Protein AF-R6TEL3-F1 (afdb_monomer)

Radius of gyration: 15.79 Å; Cα contacts (8 Å, |Δi|>4): 61; chains: 1; bounding box: 37×27×34 Å

Mean predicted aligned error: 5.33 Å

pLDDT: mean 90.31, std 6.13, range [60.72, 96.62]

Nearest PDB structures (foldseek):
  7muy-assembly1_JC  TM=2.876E-01  e=5.042E+00  Legionella pneumophila
  7muv-assembly1_BC  TM=2.650E-01  e=7.178E+00  Legionella pneumophila

Solvent-accessible surface area (backbone atoms only — not comparable to full-atom values): 4815 Å² total; per-residue (Å²): 117,72,67,67,52,50,55,58,26,50,80,68,61,68,44,46,36,89,88,80,62,33,47,36,77,97,39,50,92,83,46,85,68,78,94,73,72,60,50,78,48,69,84,45,65,65,42,76,57,99,85,44,78,45,81,36,57,60,50,77,51,64,83,68,82,83,75,72,82,81,89,128

Foldseek 3Di:
DLVVVCVVCVVVVNQADPVPRAGDPSCVVPDGDDDDQKDKDACDQWDQDPNDIDGDRIDMDGDDPPPDDDDD

Sequence (72 aa):
MTFVRLVGDYKKGTHIDPVTGQPLEKFSAYMVCKKCRSIMISGISDLCADGEITGAGSIEITPVPAVVRLAT

Structure (mmCIF, N/CA/C/O backbone):
data_AF-R6TEL3-F1
#
_entry.id   AF-R6TEL3-F1
#
loop_
_atom_site.group_PDB
_atom_site.id
_atom_site.type_symbol
_atom_site.label_atom_id
_atom_site.label_alt_id
_atom_site.label_comp_id
_atom_site.label_asym_id
_atom_site.label_entity_id
_atom_site.label_seq_id
_atom_site.pdbx_PDB_ins_code
_atom_site.Cartn_x
_atom_site.Cartn_y
_atom_site.Cartn_z
_atom_site.occupancy
_atom_site.B_iso_or_equiv
_atom_site.auth_seq_id
_atom_site.auth_comp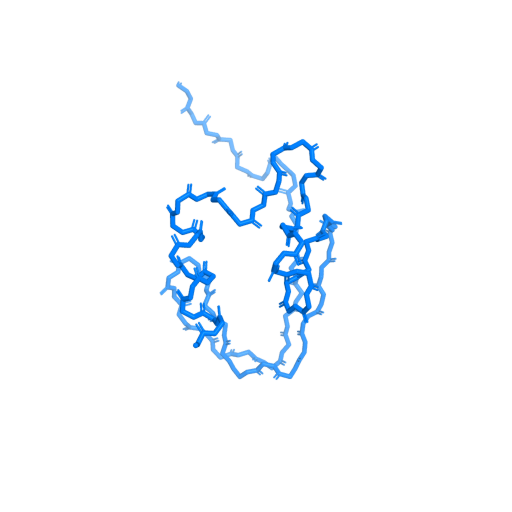_id
_atom_site.auth_asym_id
_atom_site.auth_atom_id
_atom_site.pdbx_PDB_model_num
ATOM 1 N N . MET A 1 1 ? -16.518 12.767 11.594 1.00 60.72 1 MET A N 1
ATOM 2 C CA . MET A 1 1 ? -16.169 12.001 10.377 1.00 60.72 1 MET A CA 1
ATOM 3 C C . MET A 1 1 ? -14.719 11.556 10.432 1.00 60.72 1 MET A C 1
ATOM 5 O O . MET A 1 1 ? -13.815 12.355 10.224 1.00 60.72 1 MET A O 1
ATOM 9 N N . THR A 1 2 ? -14.503 10.293 10.767 1.00 72.94 2 THR A N 1
ATOM 10 C CA . THR A 1 2 ? -13.184 9.719 11.053 1.00 72.94 2 THR A CA 1
ATOM 11 C C . THR A 1 2 ? -12.328 9.548 9.785 1.00 72.94 2 THR A C 1
ATOM 13 O O . THR A 1 2 ? -11.156 9.915 9.780 1.00 72.94 2 THR A O 1
ATOM 16 N N . PHE A 1 3 ? -12.947 9.151 8.667 1.00 77.50 3 PHE A N 1
ATOM 17 C CA . PHE A 1 3 ? -12.282 8.991 7.367 1.00 77.50 3 PHE A CA 1
ATOM 18 C C . PHE A 1 3 ? -11.754 10.310 6.770 1.00 77.50 3 PHE A C 1
ATOM 20 O O . PHE A 1 3 ? -10.616 10.384 6.325 1.00 77.50 3 PHE A O 1
ATOM 27 N N . VAL A 1 4 ? -12.531 11.398 6.826 1.00 82.62 4 VAL A N 1
ATOM 28 C CA . VAL A 1 4 ? -12.099 12.714 6.302 1.00 82.62 4 VAL A CA 1
ATOM 29 C C . VAL A 1 4 ? -10.856 13.235 7.037 1.00 82.62 4 VAL A C 1
ATOM 31 O O . VAL A 1 4 ? -9.969 13.828 6.425 1.00 82.62 4 VAL A O 1
ATOM 34 N N . ARG A 1 5 ? -10.754 12.973 8.348 1.00 81.12 5 ARG A N 1
ATOM 35 C CA . ARG A 1 5 ? -9.567 13.331 9.143 1.00 81.12 5 ARG A CA 1
ATOM 36 C C . ARG A 1 5 ? -8.344 12.517 8.716 1.00 81.12 5 ARG A C 1
ATOM 38 O O . ARG A 1 5 ? -7.272 13.100 8.584 1.00 81.12 5 ARG A O 1
ATOM 45 N N . LEU A 1 6 ? -8.521 11.223 8.429 1.00 86.31 6 LEU A N 1
ATOM 46 C CA . LEU A 1 6 ? -7.460 10.374 7.883 1.00 86.31 6 LEU A CA 1
ATOM 47 C C . LEU A 1 6 ? -6.916 10.935 6.564 1.00 86.31 6 LEU A C 1
ATOM 49 O O . LEU A 1 6 ? -5.706 11.016 6.414 1.00 86.31 6 LEU A O 1
ATOM 53 N N . VAL A 1 7 ? -7.773 11.388 5.643 1.00 88.69 7 VAL A N 1
ATOM 54 C CA . VAL A 1 7 ? -7.329 11.988 4.366 1.00 88.69 7 VAL A CA 1
ATOM 55 C C . VAL A 1 7 ? -6.458 13.231 4.595 1.00 88.69 7 VAL A C 1
ATOM 57 O O . VAL A 1 7 ? -5.450 13.424 3.913 1.00 88.69 7 VAL A O 1
ATOM 60 N N . GLY A 1 8 ? -6.821 14.072 5.568 1.00 90.00 8 GLY A N 1
ATOM 61 C CA . GLY A 1 8 ? -6.030 15.249 5.937 1.00 90.00 8 GLY A CA 1
ATOM 62 C C . GLY A 1 8 ? -4.645 14.893 6.486 1.00 90.00 8 GLY A C 1
ATOM 63 O O . GLY A 1 8 ? -3.659 15.515 6.094 1.00 90.00 8 GLY A O 1
ATOM 64 N N . ASP A 1 9 ? -4.564 13.884 7.356 1.00 89.62 9 ASP A N 1
ATOM 65 C CA . ASP A 1 9 ? -3.299 13.385 7.912 1.00 89.62 9 ASP A CA 1
ATOM 66 C C . ASP A 1 9 ? -2.482 12.576 6.882 1.00 89.62 9 ASP A C 1
ATOM 68 O O . ASP A 1 9 ? -1.252 12.626 6.883 1.00 89.62 9 ASP A O 1
ATOM 72 N N . TYR A 1 10 ? -3.144 11.895 5.942 1.00 89.31 10 TYR A N 1
ATOM 73 C CA . TYR A 1 10 ? -2.510 11.212 4.813 1.00 89.31 10 TYR A CA 1
ATOM 74 C C . TYR A 1 10 ? -1.701 12.189 3.963 1.00 89.31 10 TYR A C 1
ATOM 76 O O . TYR A 1 10 ? -0.498 12.004 3.787 1.00 89.31 10 TYR A O 1
ATOM 84 N N . LYS A 1 11 ? -2.330 13.292 3.537 1.00 90.62 11 LYS A N 1
ATOM 85 C CA . LYS A 1 11 ? -1.678 14.346 2.741 1.00 90.62 11 LYS A CA 1
ATOM 86 C C . LYS A 1 11 ? -0.467 14.977 3.433 1.00 90.62 11 LYS A C 1
ATOM 88 O O . LYS A 1 11 ? 0.423 15.475 2.756 1.00 90.62 11 LYS A O 1
ATOM 93 N N . LYS A 1 12 ? -0.444 14.978 4.767 1.00 91.88 12 LYS A N 1
ATOM 94 C CA . LYS A 1 12 ? 0.645 15.535 5.584 1.00 91.88 12 LYS A CA 1
ATOM 95 C C . LYS A 1 12 ? 1.707 14.502 5.970 1.00 91.88 12 LYS A C 1
ATOM 97 O O . LYS A 1 12 ? 2.693 14.872 6.595 1.00 91.88 12 LYS A O 1
ATOM 102 N N . GLY A 1 13 ? 1.498 13.220 5.661 1.00 88.50 13 GLY A N 1
ATOM 103 C CA . GLY A 1 13 ? 2.363 12.134 6.129 1.00 88.50 13 GLY A CA 1
ATOM 104 C C . GLY A 1 13 ? 2.243 11.830 7.631 1.00 88.50 13 GLY A C 1
ATOM 105 O O . GLY A 1 13 ? 3.040 11.068 8.157 1.00 88.50 13 GLY A O 1
ATOM 106 N N . THR A 1 14 ? 1.239 12.369 8.330 1.00 91.50 14 THR A N 1
ATOM 107 C CA . THR A 1 14 ? 1.053 12.267 9.795 1.00 91.50 14 THR A CA 1
ATOM 108 C C . THR A 1 14 ? 0.072 11.166 10.204 1.00 91.50 14 THR A C 1
ATOM 110 O O . THR A 1 14 ? -0.591 11.256 11.238 1.00 91.50 14 THR A O 1
ATOM 113 N N . HIS A 1 15 ? -0.071 10.137 9.372 1.00 91.69 15 HIS A N 1
ATOM 114 C CA . HIS A 1 15 ? -0.964 8.996 9.598 1.00 91.69 15 HIS A CA 1
ATOM 115 C C . HIS A 1 15 ? -0.221 7.715 9.985 1.00 91.69 15 HIS A C 1
ATOM 117 O O . HIS A 1 15 ? -0.815 6.824 10.594 1.00 91.69 15 HIS A O 1
ATOM 123 N N . ILE A 1 16 ? 1.076 7.662 9.689 1.00 92.56 16 ILE A N 1
ATOM 124 C CA . ILE A 1 16 ? 1.987 6.582 10.044 1.00 92.56 16 ILE A CA 1
ATOM 125 C C . ILE A 1 16 ? 3.016 7.137 11.024 1.00 92.56 16 ILE A C 1
ATOM 127 O O . ILE A 1 16 ? 3.532 8.237 10.838 1.00 92.56 16 ILE A O 1
ATOM 131 N N . ASP A 1 17 ? 3.306 6.375 12.068 1.00 92.12 17 ASP A N 1
ATOM 132 C CA . ASP A 1 17 ? 4.438 6.626 12.945 1.00 92.12 17 ASP A CA 1
ATOM 133 C C . ASP A 1 17 ? 5.747 6.338 12.180 1.00 92.12 17 ASP A C 1
ATOM 135 O O . ASP A 1 17 ? 5.943 5.212 11.709 1.00 92.12 17 ASP A O 1
ATOM 139 N N . PRO A 1 18 ? 6.656 7.321 12.042 1.00 89.06 18 PRO A N 1
ATOM 140 C CA . PRO A 1 18 ? 7.895 7.154 11.287 1.00 89.06 18 PRO A CA 1
ATOM 141 C C . PRO A 1 18 ? 8.872 6.156 11.922 1.00 89.06 18 PRO A C 1
ATOM 143 O O . PRO A 1 18 ? 9.742 5.641 11.222 1.00 89.06 18 PRO A O 1
ATOM 146 N N . VAL A 1 19 ? 8.749 5.874 13.223 1.00 91.56 19 VAL A N 1
ATOM 147 C CA . VAL A 1 19 ? 9.627 4.944 13.945 1.00 91.56 19 VAL A CA 1
ATOM 148 C C . VAL A 1 19 ? 9.152 3.508 13.758 1.00 91.56 19 VAL A C 1
ATOM 150 O O . VAL A 1 19 ? 9.938 2.628 13.411 1.00 91.56 19 VAL A O 1
ATOM 153 N N . THR A 1 20 ? 7.859 3.257 13.970 1.00 91.19 20 THR A N 1
ATOM 154 C CA . THR A 1 20 ? 7.299 1.896 13.927 1.00 91.19 20 THR A CA 1
ATOM 155 C C . THR A 1 20 ? 6.808 1.487 12.537 1.00 91.19 20 THR A C 1
ATOM 157 O O . THR A 1 20 ? 6.646 0.296 12.256 1.00 91.19 20 THR A O 1
ATOM 160 N N . GLY A 1 21 ? 6.563 2.453 11.648 1.00 89.69 21 GLY A N 1
ATOM 161 C CA . GLY A 1 21 ? 5.935 2.225 10.347 1.00 89.69 21 GLY A CA 1
ATOM 162 C C . GLY A 1 21 ? 4.472 1.780 10.451 1.00 89.69 21 GLY A C 1
ATOM 163 O O . GLY A 1 21 ? 3.930 1.241 9.484 1.00 89.69 21 GLY A O 1
ATOM 164 N N . GLN A 1 22 ? 3.849 1.967 11.619 1.00 92.19 22 GLN A N 1
ATOM 165 C CA . GLN A 1 22 ? 2.477 1.562 11.907 1.00 92.19 22 GLN A CA 1
ATOM 166 C C . GLN A 1 22 ? 1.514 2.755 11.905 1.00 92.19 22 GLN A C 1
ATOM 168 O O . GLN A 1 22 ? 1.937 3.894 12.109 1.00 92.19 22 GLN A O 1
ATOM 173 N N . PRO A 1 23 ? 0.208 2.519 11.684 1.00 92.88 23 PRO A N 1
ATOM 174 C CA . PRO A 1 23 ? -0.828 3.516 11.920 1.00 92.88 23 PRO A CA 1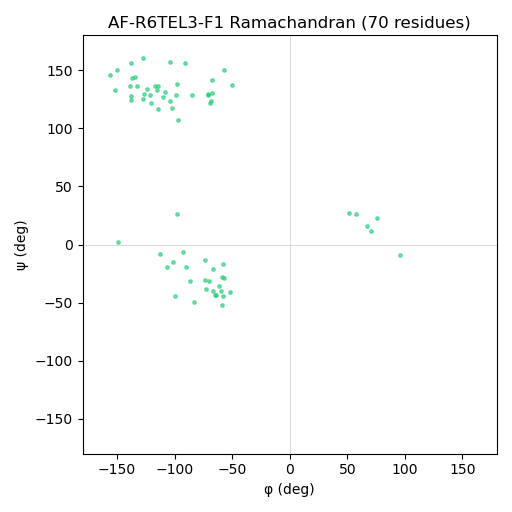
ATOM 175 C C . PRO A 1 23 ? -0.700 4.135 13.314 1.00 92.88 23 PRO A C 1
ATOM 177 O O . PRO A 1 23 ? -0.512 3.412 14.292 1.00 92.88 23 PRO A O 1
ATOM 180 N N . LEU A 1 24 ? -0.866 5.456 13.423 1.00 91.88 24 LEU A N 1
ATOM 181 C CA . LEU A 1 24 ? -1.020 6.090 14.736 1.00 91.88 24 LEU A CA 1
ATOM 182 C C . LEU A 1 24 ? -2.214 5.484 15.486 1.00 91.88 24 LEU A C 1
ATOM 184 O O . LEU A 1 24 ? -3.209 5.107 14.870 1.00 91.88 24 LEU A O 1
ATOM 188 N N . GLU A 1 25 ? -2.162 5.461 16.818 1.00 89.44 25 GLU A N 1
ATOM 189 C CA . GLU A 1 25 ? -3.182 4.822 17.665 1.00 89.44 25 GLU A CA 1
ATOM 190 C C . GLU A 1 25 ? -4.615 5.283 17.338 1.00 89.44 25 GLU A C 1
ATOM 192 O O . GLU A 1 25 ? -5.517 4.457 17.195 1.00 89.44 25 GLU A O 1
ATOM 197 N N . LYS A 1 26 ? -4.808 6.584 17.072 1.00 88.69 26 LYS A N 1
ATOM 198 C CA . LYS A 1 26 ? -6.090 7.179 16.633 1.00 88.69 26 LYS A CA 1
ATOM 199 C C . LYS A 1 26 ? -6.674 6.577 15.339 1.00 88.69 26 LYS A C 1
ATOM 201 O O . LYS A 1 26 ? -7.846 6.805 15.033 1.00 88.69 26 LYS A O 1
ATOM 206 N N . PHE A 1 27 ? -5.857 5.861 14.568 1.00 89.75 27 PHE A N 1
ATOM 207 C CA . PHE A 1 27 ? -6.159 5.244 13.273 1.00 89.75 27 PHE A CA 1
ATOM 208 C C . PHE A 1 27 ? -6.158 3.710 13.315 1.00 89.75 27 PHE A C 1
ATOM 210 O O . PHE A 1 27 ? -6.608 3.079 12.361 1.00 89.75 27 PHE A O 1
ATOM 217 N N . SER A 1 28 ? -5.732 3.107 14.428 1.00 86.00 28 SER A N 1
ATOM 218 C CA . SER A 1 28 ? -5.611 1.650 14.594 1.00 86.00 28 SER A CA 1
ATOM 219 C C . SER A 1 28 ? -6.912 0.871 14.354 1.00 86.00 28 SER A C 1
ATOM 221 O O . SER A 1 28 ? -6.871 -0.264 13.891 1.00 86.00 28 SER A O 1
ATOM 223 N N . ALA A 1 29 ? -8.074 1.479 14.609 1.00 86.94 29 ALA A N 1
ATOM 224 C CA .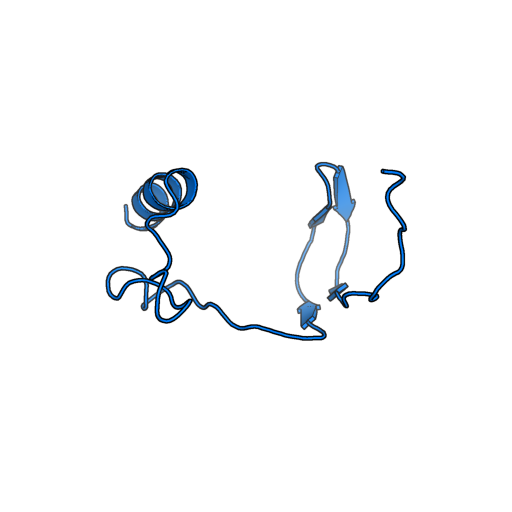 ALA A 1 29 ? -9.371 0.814 14.477 1.00 86.94 29 ALA A CA 1
ATOM 225 C C . ALA A 1 29 ? -9.832 0.586 13.021 1.00 86.94 29 ALA A C 1
ATOM 227 O O . ALA A 1 29 ? -10.800 -0.135 12.799 1.00 86.94 29 ALA A O 1
ATOM 228 N N . TYR A 1 30 ? -9.199 1.222 12.031 1.00 86.81 30 TYR A N 1
ATOM 229 C CA . TYR A 1 30 ? -9.647 1.172 10.627 1.00 86.81 30 TYR A CA 1
ATOM 230 C C . TYR A 1 30 ? -8.514 1.290 9.602 1.00 86.81 30 TYR A C 1
ATOM 232 O O . TYR A 1 30 ? -8.778 1.308 8.402 1.00 86.81 30 TYR A O 1
ATOM 240 N N . MET A 1 31 ? -7.259 1.371 10.044 1.00 89.50 31 MET A N 1
ATOM 241 C CA . MET A 1 31 ? -6.093 1.356 9.170 1.00 89.50 31 MET A CA 1
ATOM 242 C C . MET A 1 31 ? -5.150 0.233 9.589 1.00 89.50 31 MET A C 1
ATOM 244 O O . MET A 1 31 ? -4.839 0.078 10.766 1.00 89.50 31 MET A O 1
ATOM 248 N N . VAL A 1 32 ? -4.667 -0.526 8.608 1.00 90.75 32 VAL A N 1
ATOM 249 C CA . VAL A 1 32 ? -3.683 -1.595 8.795 1.00 90.75 32 VAL A CA 1
ATOM 250 C C . VAL A 1 32 ? -2.522 -1.339 7.844 1.00 90.75 32 VAL A C 1
ATOM 252 O O . VAL A 1 32 ? -2.735 -1.136 6.651 1.00 90.75 32 VAL A O 1
ATOM 255 N N . CYS A 1 33 ? -1.294 -1.361 8.363 1.00 91.81 33 CYS A N 1
ATOM 256 C CA . CYS A 1 33 ? -0.080 -1.275 7.555 1.00 91.81 33 CYS A CA 1
ATOM 257 C C . CYS A 1 33 ? 0.693 -2.589 7.664 1.00 91.81 33 CYS A C 1
ATOM 259 O O . CYS A 1 33 ? 1.159 -2.966 8.741 1.00 91.81 33 CYS A O 1
ATOM 261 N N . LYS A 1 34 ? 0.846 -3.297 6.544 1.00 91.56 34 LYS A N 1
ATOM 262 C CA . LYS A 1 34 ? 1.599 -4.551 6.496 1.00 91.56 34 LYS A CA 1
ATOM 263 C C . LYS A 1 34 ? 2.459 -4.605 5.242 1.00 91.56 34 LYS A C 1
ATOM 265 O O . LYS A 1 34 ? 1.956 -4.510 4.127 1.00 91.56 34 LYS A O 1
ATOM 270 N N . LYS A 1 35 ? 3.764 -4.806 5.430 1.00 90.94 35 LYS A N 1
ATOM 271 C CA . LYS A 1 35 ? 4.689 -5.090 4.327 1.00 90.94 35 LYS A CA 1
ATOM 272 C C . LYS A 1 35 ? 4.405 -6.497 3.799 1.00 90.94 35 LYS A C 1
ATOM 274 O O . LYS A 1 35 ? 4.350 -7.446 4.580 1.00 90.94 35 LYS A O 1
ATOM 279 N N . CYS A 1 36 ? 4.234 -6.637 2.490 1.00 91.56 36 CYS A N 1
ATOM 280 C CA . CYS A 1 36 ? 3.974 -7.916 1.834 1.00 91.56 36 CYS A CA 1
ATOM 281 C C . CYS A 1 36 ? 4.780 -8.039 0.533 1.00 91.56 36 CYS A C 1
ATOM 283 O O . CYS A 1 36 ? 5.221 -7.040 -0.033 1.00 91.56 36 CYS A O 1
ATOM 285 N N . ARG A 1 37 ? 5.020 -9.284 0.102 1.00 94.50 37 ARG A N 1
ATOM 286 C CA . ARG A 1 37 ? 5.668 -9.613 -1.182 1.00 94.50 37 ARG A CA 1
ATOM 287 C C . ARG A 1 37 ? 4.670 -10.036 -2.256 1.00 94.50 37 ARG A C 1
ATOM 289 O O . ARG A 1 37 ? 5.045 -10.116 -3.407 1.00 94.50 37 ARG A O 1
ATOM 296 N N . SER A 1 38 ? 3.446 -10.355 -1.871 1.00 95.88 38 SER A N 1
ATOM 297 C CA . SER A 1 38 ? 2.332 -10.620 -2.771 1.00 95.88 38 SER A CA 1
ATOM 298 C C . SER A 1 38 ? 1.051 -10.354 -1.987 1.00 95.88 38 SER A C 1
ATOM 300 O O . SER A 1 38 ? 1.016 -10.557 -0.764 1.00 95.88 38 SER A O 1
ATOM 302 N N . ILE A 1 39 ? 0.031 -9.854 -2.671 1.00 96.25 39 ILE A N 1
ATOM 303 C CA . ILE A 1 39 ? -1.319 -9.701 -2.142 1.00 96.25 39 ILE A CA 1
ATOM 304 C C . ILE A 1 39 ? -2.322 -10.112 -3.213 1.00 96.25 39 ILE A C 1
ATOM 306 O O . ILE A 1 39 ? -2.198 -9.736 -4.376 1.00 96.25 39 ILE A O 1
ATOM 310 N N . MET A 1 40 ? -3.331 -10.871 -2.794 1.00 95.50 40 MET A N 1
ATOM 311 C CA . MET A 1 40 ? -4.475 -11.231 -3.617 1.00 95.50 40 MET A CA 1
ATOM 312 C C . MET A 1 40 ? -5.702 -10.506 -3.080 1.00 95.50 40 MET A C 1
ATOM 314 O O . MET A 1 40 ? -6.010 -10.592 -1.891 1.00 95.50 40 MET A O 1
ATOM 318 N N . ILE A 1 41 ? -6.391 -9.787 -3.957 1.00 94.75 41 ILE A N 1
ATOM 319 C CA . ILE A 1 41 ? -7.611 -9.050 -3.641 1.00 94.75 41 ILE A CA 1
ATOM 320 C C . ILE A 1 41 ? -8.709 -9.596 -4.547 1.00 94.75 41 ILE A C 1
ATOM 322 O O . ILE A 1 41 ? -8.534 -9.698 -5.757 1.00 94.75 41 ILE A O 1
ATOM 326 N N . SER A 1 42 ? -9.837 -9.972 -3.958 1.00 95.81 42 SER A N 1
ATOM 327 C CA . SER A 1 42 ? -11.009 -10.486 -4.671 1.00 95.81 42 SER A CA 1
ATOM 328 C C . SER A 1 42 ? -12.254 -9.706 -4.263 1.00 95.81 42 SER A C 1
ATOM 330 O O . SER A 1 42 ? -12.252 -9.034 -3.230 1.00 95.81 42 SER A O 1
ATOM 332 N N . GLY A 1 43 ? -13.306 -9.773 -5.081 1.00 94.88 43 GLY A N 1
ATOM 333 C CA . GLY A 1 43 ? -14.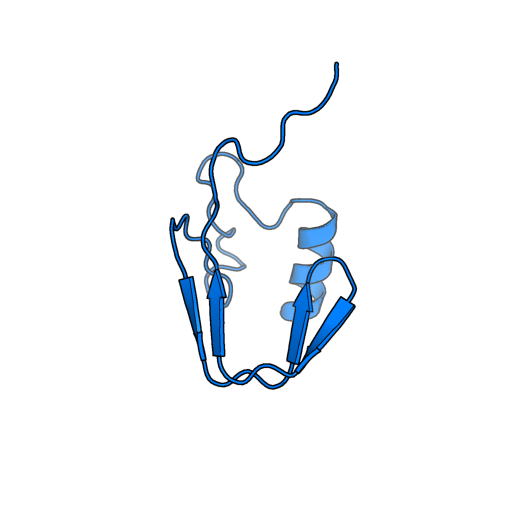560 -9.066 -4.809 1.00 94.88 43 GLY A CA 1
ATOM 334 C C . GLY A 1 43 ? -14.488 -7.562 -5.084 1.00 94.88 43 GLY A C 1
ATOM 335 O O . GLY A 1 43 ? -15.260 -6.799 -4.511 1.00 94.88 43 GLY A O 1
A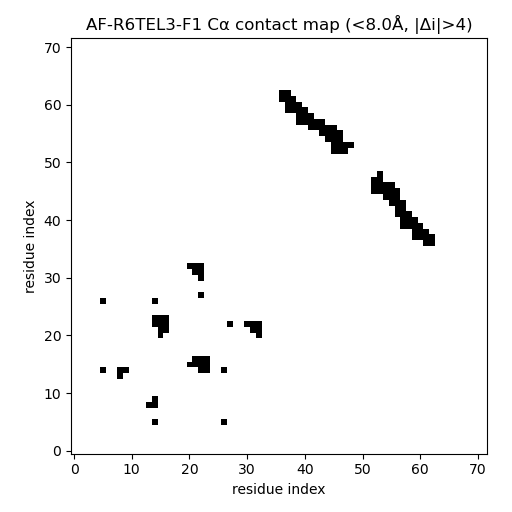TOM 336 N N . ILE A 1 44 ? -13.555 -7.140 -5.938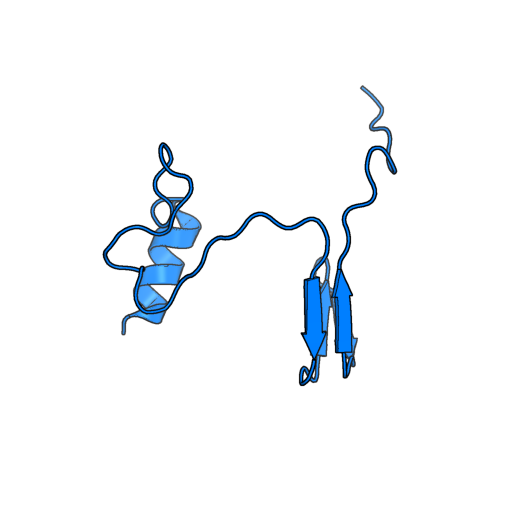 1.00 93.50 44 ILE A N 1
ATOM 337 C CA . ILE A 1 44 ? -13.515 -5.780 -6.485 1.00 93.50 44 ILE A CA 1
ATOM 338 C C . ILE A 1 44 ? -14.306 -5.738 -7.801 1.00 93.50 44 ILE A C 1
ATOM 340 O O . ILE A 1 44 ? -14.527 -6.780 -8.416 1.00 93.50 44 ILE A O 1
ATOM 344 N N . SER A 1 45 ? -14.791 -4.558 -8.191 1.00 94.38 45 SER A N 1
ATOM 345 C CA . SER A 1 45 ? -15.401 -4.322 -9.510 1.00 94.38 45 SER A CA 1
ATOM 346 C C . SER A 1 45 ? -14.406 -3.670 -10.462 1.00 94.38 45 SER A C 1
ATOM 348 O O . SER A 1 45 ? -14.260 -4.082 -11.610 1.00 94.38 45 SER A O 1
ATOM 350 N N . ASP A 1 46 ? -13.698 -2.672 -9.941 1.00 95.06 46 ASP A N 1
ATOM 351 C CA . ASP A 1 46 ? -12.796 -1.810 -10.678 1.00 95.06 46 ASP A CA 1
ATOM 352 C C . ASP A 1 46 ? -11.493 -1.657 -9.902 1.00 95.06 46 ASP A C 1
ATOM 354 O O . ASP A 1 46 ? -11.465 -1.579 -8.669 1.00 95.06 46 ASP A O 1
ATOM 358 N N . LEU A 1 47 ? -10.404 -1.587 -10.651 1.00 93.75 47 LEU A N 1
ATOM 359 C CA . LEU A 1 47 ? -9.072 -1.283 -10.171 1.00 93.75 47 LEU A CA 1
ATOM 360 C C . LEU A 1 47 ? -8.631 0.044 -10.780 1.00 93.75 47 LEU A C 1
ATOM 362 O O . LEU A 1 47 ? -8.722 0.224 -11.991 1.00 93.75 47 LEU A O 1
ATOM 366 N N . CYS A 1 48 ? -8.090 0.933 -9.951 1.00 94.50 48 CYS A N 1
ATOM 367 C CA . CYS A 1 48 ? -7.338 2.090 -10.422 1.00 94.50 48 CYS A CA 1
ATOM 368 C C . CYS A 1 48 ? -5.838 1.814 -10.260 1.00 94.50 48 CYS A C 1
ATOM 370 O O . CYS A 1 48 ? -5.372 1.617 -9.135 1.00 94.50 48 CYS A O 1
ATOM 372 N N . ALA A 1 49 ? -5.099 1.787 -11.369 1.00 93.69 49 ALA A N 1
ATOM 373 C CA . ALA A 1 49 ? -3.649 1.607 -11.404 1.00 93.69 49 ALA A CA 1
ATOM 374 C C . AL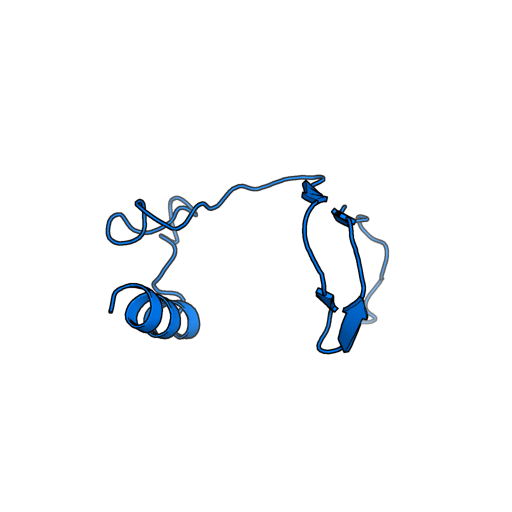A A 1 49 ? -3.023 2.744 -12.219 1.00 93.69 49 ALA A C 1
ATOM 376 O O . ALA A 1 49 ? -3.446 3.006 -13.340 1.00 93.69 49 ALA A O 1
ATOM 377 N N . ASP A 1 50 ? -2.061 3.459 -11.630 1.00 93.31 50 ASP A N 1
ATOM 378 C CA . ASP A 1 50 ? -1.376 4.613 -12.238 1.00 93.31 50 ASP A CA 1
ATOM 379 C C . ASP A 1 50 ? -2.306 5.704 -12.816 1.00 93.31 50 ASP A C 1
ATOM 381 O 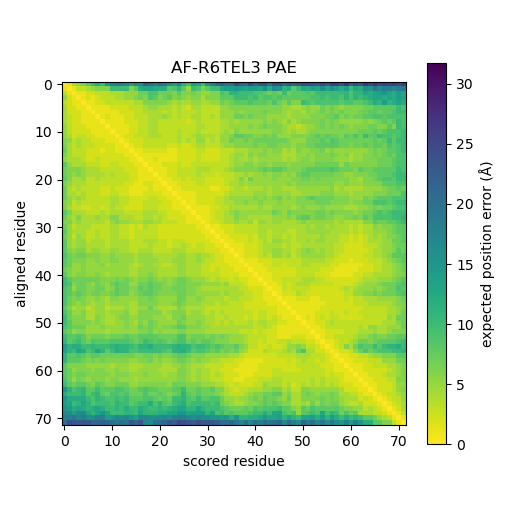O . ASP A 1 50 ? -1.926 6.465 -13.701 1.00 93.31 50 ASP A O 1
ATOM 385 N N . GLY A 1 51 ? -3.522 5.821 -12.270 1.00 95.44 51 GLY A N 1
ATOM 386 C CA . GLY A 1 51 ? -4.536 6.794 -12.690 1.00 95.44 51 GLY A CA 1
ATOM 387 C C . GLY A 1 51 ? -5.559 6.260 -13.696 1.00 95.44 51 GLY A C 1
ATOM 388 O O . GLY A 1 51 ? -6.570 6.922 -13.920 1.00 95.44 51 GLY A O 1
ATOM 389 N N . GLU A 1 52 ? -5.351 5.059 -14.234 1.00 96.62 52 GLU A N 1
ATOM 390 C CA . GLU A 1 52 ? -6.250 4.418 -15.192 1.00 96.62 52 GLU A CA 1
ATOM 391 C C . GLU A 1 52 ? -7.178 3.416 -14.499 1.00 96.62 52 GLU A C 1
ATOM 393 O O . GLU A 1 52 ? -6.754 2.643 -13.634 1.00 96.62 52 GLU A O 1
ATOM 398 N N . ILE A 1 53 ? -8.455 3.414 -14.890 1.00 95.69 53 ILE A N 1
ATOM 399 C CA . ILE A 1 53 ? -9.477 2.524 -14.325 1.00 95.69 53 ILE A CA 1
ATOM 400 C C . ILE A 1 53 ? -9.683 1.330 -15.254 1.00 95.69 53 ILE A C 1
ATOM 402 O O . ILE A 1 53 ? -9.924 1.489 -16.448 1.00 95.69 53 ILE A O 1
ATOM 406 N N . THR A 1 54 ? -9.625 0.123 -14.698 1.00 94.62 54 THR A N 1
ATOM 407 C CA . THR A 1 54 ? -9.872 -1.132 -15.417 1.00 94.62 54 THR A CA 1
ATOM 408 C C . THR A 1 54 ? -10.824 -2.016 -14.617 1.00 94.62 54 THR A C 1
ATOM 410 O O . THR A 1 54 ? -10.657 -2.169 -13.408 1.00 94.62 54 THR A O 1
ATOM 413 N N . GLY A 1 55 ? -11.801 -2.633 -15.285 1.00 93.56 55 GLY A N 1
ATOM 414 C CA . GLY A 1 55 ? -12.687 -3.611 -14.650 1.00 93.56 55 GLY A CA 1
ATOM 415 C C . GLY A 1 55 ? -11.926 -4.885 -14.267 1.00 93.56 55 GLY A C 1
ATOM 416 O O . GLY A 1 55 ? -11.209 -5.454 -15.091 1.00 93.56 55 GLY A O 1
ATOM 417 N N . ALA A 1 56 ? -12.077 -5.344 -13.026 1.00 90.88 56 ALA A N 1
ATOM 418 C CA . ALA A 1 56 ? -11.397 -6.527 -12.502 1.00 90.88 56 ALA A CA 1
ATOM 419 C C . ALA A 1 56 ? -12.237 -7.183 -11.400 1.00 90.88 56 ALA A C 1
ATOM 421 O O . ALA A 1 56 ? -12.672 -6.495 -10.490 1.00 90.88 56 ALA A O 1
ATOM 422 N N . GLY A 1 57 ? -12.426 -8.509 -11.443 1.00 89.81 57 GLY A N 1
ATOM 423 C CA . GLY A 1 57 ? -13.089 -9.260 -10.358 1.00 89.81 57 GLY A CA 1
ATOM 424 C C . GLY A 1 57 ? -12.134 -9.696 -9.235 1.00 89.81 57 GLY A C 1
ATOM 425 O O . GLY A 1 57 ? -12.504 -9.782 -8.060 1.00 89.81 57 GLY A O 1
ATOM 426 N N . SER A 1 58 ? -10.879 -9.959 -9.598 1.00 93.75 58 SER A N 1
ATOM 427 C CA . SER A 1 58 ? -9.784 -10.277 -8.683 1.00 93.75 58 SER A CA 1
ATOM 428 C C . SER A 1 58 ? -8.458 -9.799 -9.259 1.00 93.75 58 SER A C 1
ATOM 430 O O . SER A 1 58 ? -8.279 -9.815 -10.476 1.00 93.75 58 SER A O 1
ATOM 432 N N . ILE A 1 59 ? -7.518 -9.446 -8.389 1.00 94.81 59 ILE A N 1
ATOM 433 C CA . ILE A 1 59 ? -6.160 -9.059 -8.759 1.00 94.81 59 ILE A CA 1
ATOM 434 C C . ILE A 1 59 ? -5.134 -9.701 -7.826 1.00 94.81 59 ILE A C 1
ATOM 436 O O . ILE A 1 59 ? -5.348 -9.807 -6.618 1.00 94.81 59 ILE A O 1
ATOM 440 N N . GLU A 1 60 ? -3.999 -10.088 -8.397 1.00 94.88 60 GLU A N 1
ATOM 441 C CA . GLU A 1 60 ? -2.774 -10.386 -7.664 1.00 94.88 60 GLU A CA 1
ATOM 442 C C . GLU A 1 60 ? -1.749 -9.273 -7.917 1.00 94.88 60 GLU A C 1
ATOM 444 O O . GLU A 1 60 ? -1.519 -8.880 -9.060 1.00 94.88 60 GLU A O 1
ATOM 449 N N . ILE A 1 61 ? -1.139 -8.759 -6.849 1.00 94.19 61 ILE A N 1
ATOM 450 C CA . ILE A 1 61 ? -0.130 -7.698 -6.906 1.00 94.19 61 ILE A CA 1
ATOM 451 C C . ILE A 1 61 ? 1.160 -8.227 -6.287 1.00 94.19 61 ILE A C 1
ATOM 453 O O . ILE A 1 61 ? 1.187 -8.574 -5.105 1.00 94.19 61 ILE A O 1
ATOM 457 N N . THR A 1 62 ? 2.238 -8.221 -7.069 1.00 96.25 62 THR A N 1
ATOM 458 C CA . THR A 1 62 ? 3.564 -8.696 -6.658 1.00 96.25 62 THR A CA 1
ATOM 459 C C . THR A 1 62 ? 4.636 -7.726 -7.172 1.00 96.25 62 THR A C 1
ATOM 461 O O . THR A 1 62 ? 4.653 -7.425 -8.366 1.00 96.25 62 THR A O 1
ATOM 464 N N . PRO A 1 63 ? 5.548 -7.220 -6.318 1.00 93.44 63 PRO A N 1
ATOM 465 C CA . PRO A 1 63 ? 6.662 -6.401 -6.763 1.00 93.44 63 PRO A CA 1
ATOM 466 C C . PRO A 1 63 ? 7.684 -7.266 -7.508 1.00 93.44 63 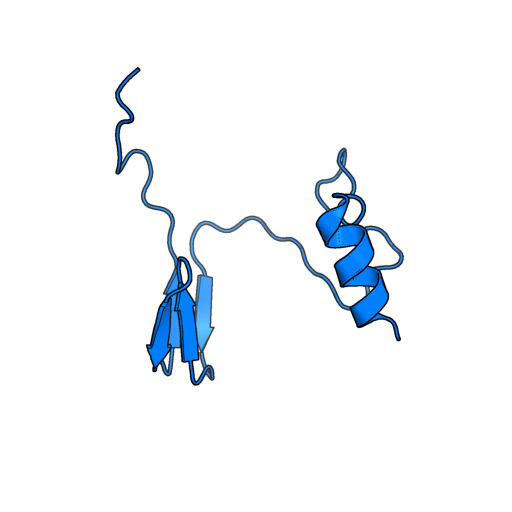PRO A C 1
ATOM 468 O O . PRO A 1 63 ? 8.159 -8.277 -6.987 1.00 93.44 63 PRO A O 1
ATOM 471 N N . VAL A 1 64 ? 8.067 -6.829 -8.709 1.00 93.31 64 VAL A N 1
ATOM 472 C CA . VAL A 1 64 ? 9.153 -7.438 -9.486 1.00 93.31 64 VAL A CA 1
ATOM 473 C C . VAL A 1 64 ? 10.431 -6.625 -9.247 1.00 93.31 64 VAL A C 1
ATOM 475 O O . VAL A 1 64 ? 10.531 -5.485 -9.711 1.00 93.31 64 VAL A O 1
ATOM 478 N N . PRO A 1 65 ? 11.407 -7.149 -8.486 1.00 89.88 65 PRO A N 1
ATOM 479 C CA . PRO A 1 65 ? 12.602 -6.390 -8.142 1.00 89.88 65 PRO A CA 1
ATOM 480 C C . PRO A 1 65 ? 13.467 -6.123 -9.379 1.00 89.88 65 PRO A C 1
ATOM 482 O O . PRO A 1 65 ? 13.640 -6.996 -10.226 1.00 89.88 65 PRO A O 1
ATOM 485 N N . ALA A 1 66 ? 14.047 -4.920 -9.447 1.00 88.31 66 ALA A N 1
ATOM 486 C CA . ALA A 1 66 ? 14.990 -4.498 -10.489 1.00 88.31 66 ALA A CA 1
ATOM 487 C C . ALA A 1 66 ? 14.464 -4.591 -11.940 1.00 88.31 66 ALA A C 1
ATOM 489 O O . ALA A 1 66 ? 15.254 -4.716 -12.875 1.00 88.31 66 ALA A O 1
ATOM 490 N N . VAL A 1 67 ? 13.141 -4.507 -12.132 1.00 93.50 67 VAL A N 1
ATOM 491 C CA . VAL A 1 67 ? 12.511 -4.618 -13.459 1.00 93.50 67 VAL A CA 1
ATOM 492 C C . VAL A 1 67 ? 12.788 -3.411 -14.365 1.00 93.50 67 VAL A C 1
ATOM 494 O O . VAL A 1 67 ? 12.926 -3.571 -15.574 1.00 93.50 67 VAL A O 1
ATOM 497 N N . VAL A 1 68 ? 12.942 -2.214 -13.791 1.00 92.00 68 VAL A N 1
ATOM 498 C CA . VAL A 1 68 ? 13.324 -0.992 -14.515 1.00 92.00 68 VAL A CA 1
ATOM 499 C C . VAL A 1 68 ? 14.670 -0.494 -14.000 1.00 92.00 68 VAL A C 1
ATOM 501 O O . VAL A 1 68 ? 14.902 -0.439 -12.792 1.00 92.00 68 VAL A O 1
ATOM 504 N N . ARG A 1 69 ? 15.550 -0.091 -14.922 1.00 88.62 69 ARG A N 1
ATOM 505 C CA . ARG A 1 69 ? 16.751 0.694 -14.617 1.00 88.62 69 ARG A CA 1
ATOM 506 C C . ARG A 1 69 ? 16.496 2.133 -15.032 1.00 88.62 69 ARG A C 1
ATOM 508 O O . ARG A 1 69 ? 16.175 2.389 -16.188 1.00 88.62 69 ARG A O 1
ATOM 515 N N . LEU A 1 70 ? 16.634 3.053 -14.089 1.00 87.06 70 LEU A N 1
ATOM 516 C CA . LEU A 1 70 ? 16.548 4.478 -14.374 1.00 87.06 70 LEU A CA 1
ATOM 517 C C . LEU A 1 70 ? 17.926 4.952 -14.842 1.00 87.06 70 LEU A C 1
ATOM 519 O O . LEU A 1 70 ? 18.929 4.651 -14.193 1.00 87.06 70 LEU A O 1
ATOM 523 N N . ALA A 1 71 ? 17.976 5.638 -15.985 1.00 81.56 71 ALA A N 1
ATOM 524 C CA . ALA A 1 71 ? 19.191 6.307 -16.430 1.00 81.56 71 ALA A CA 1
ATOM 525 C C . ALA A 1 71 ? 19.466 7.485 -15.487 1.00 81.56 71 ALA A C 1
ATOM 527 O O . ALA A 1 71 ? 18.589 8.324 -15.278 1.00 81.56 71 ALA A O 1
ATOM 528 N N . THR A 1 72 ? 20.654 7.487 -14.891 1.00 68.44 72 THR A N 1
ATOM 529 C CA . THR A 1 72 ? 21.205 8.598 -14.104 1.00 68.44 72 THR A CA 1
ATOM 530 C C . THR A 1 72 ? 21.929 9.582 -14.997 1.00 68.44 72 THR A C 1
ATOM 532 O O . THR A 1 72 ? 22.685 9.088 -15.866 1.00 68.44 72 THR A O 1
#

Organism: NCBI:txid3083063

Secondary structure (DSSP, 8-state):
-HHHHHHHHHHTTTTB-TTT-SB-GGGTTT------S-EEEES-SEEEETTEEEE-SEEEE---TT--PPP-